Protein AF-A0A2M8N5F0-F1 (afdb_monomer_lite)

Sequence (179 aa):
LQGNHFVRGDERYLPLYEAKLMHQFTHRWATYETNGKTRDMTPDELRDPNTLPMPRYWVDAREVQARLDFWDHGWLLGFRGIARSTDERTAIFGIFPLVGAGNSLPILQTQEPYAYLITTNTSTFVFDFVTQQKVGGANFNFYIVKQLPVIPPHTYTQDLLDFIVPRVLELTYTAWDLQ

Foldseek 3Di:
DPQQWDDDPPWTWFAADAQCCDFLLDNRQWAADPVRDIDGDDPVLLQAQSHHHHHPDTGTLVVLVVPDDPDDAQKFKWWQQFQDPPDPFRTTIAIGGSGHYDPRTDTDDDPPPCRLQQSVQSPDPVQRVVLVVQDPHGGNDPVSVVPGDGDDPVVQDPVNCVVRVVVSCVRHVRHPSND

pLDDT: mean 93.12, std 5.35, range [65.88, 98.38]

Structure (mmCIF, N/CA/C/O backbone):
data_AF-A0A2M8N5F0-F1
#
_entry.id   AF-A0A2M8N5F0-F1
#
loop_
_atom_site.group_PDB
_atom_site.id
_atom_site.type_symbol
_atom_site.label_atom_id
_atom_site.label_alt_id
_atom_site.label_comp_id
_atom_site.label_asym_id
_atom_site.label_entity_id
_atom_site.label_seq_id
_atom_site.pdbx_PDB_ins_code
_atom_site.Cartn_x
_atom_site.Cartn_y
_atom_site.Cartn_z
_atom_site.occupancy
_atom_site.B_iso_or_equiv
_atom_site.auth_seq_id
_atom_site.auth_co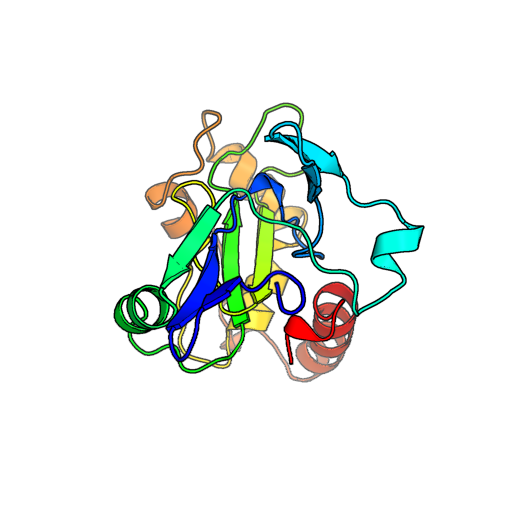mp_id
_atom_site.auth_asym_id
_atom_site.auth_atom_id
_atom_site.pdbx_PDB_model_num
ATOM 1 N N . LEU A 1 1 ? 8.383 -7.172 -21.460 1.00 91.88 1 LEU A N 1
ATOM 2 C CA . LEU A 1 1 ? 7.488 -6.982 -20.299 1.00 91.88 1 LEU A CA 1
ATOM 3 C C . LEU A 1 1 ? 6.063 -7.243 -20.757 1.00 91.88 1 LEU A C 1
ATOM 5 O O . LEU A 1 1 ? 5.764 -6.956 -21.911 1.00 91.88 1 LEU A O 1
ATOM 9 N N . GLN A 1 2 ? 5.223 -7.798 -19.892 1.00 93.69 2 GLN A N 1
ATOM 10 C CA . GLN A 1 2 ? 3.771 -7.855 -20.078 1.00 93.69 2 GLN A CA 1
ATOM 11 C C . GLN A 1 2 ? 3.158 -6.971 -18.988 1.00 93.69 2 GLN A C 1
ATOM 13 O O . GLN A 1 2 ? 3.212 -7.328 -17.814 1.00 93.69 2 GLN A O 1
ATOM 18 N N . GLY A 1 3 ? 2.697 -5.769 -19.345 1.00 93.75 3 GLY A N 1
ATOM 19 C CA . GLY A 1 3 ? 2.455 -4.714 -18.354 1.00 93.75 3 GLY A CA 1
ATOM 20 C C . GLY A 1 3 ? 3.747 -4.375 -17.602 1.00 93.75 3 GLY A C 1
ATOM 21 O O . GLY A 1 3 ? 4.788 -4.153 -18.225 1.00 93.75 3 GLY A O 1
ATOM 22 N N . ASN A 1 4 ? 3.705 -4.409 -16.270 1.00 95.56 4 ASN A N 1
ATOM 23 C CA . ASN A 1 4 ? 4.890 -4.282 -15.420 1.00 95.56 4 ASN A CA 1
ATOM 24 C C . ASN A 1 4 ? 5.480 -5.640 -14.989 1.00 95.56 4 ASN A C 1
ATOM 26 O O . ASN A 1 4 ? 6.379 -5.661 -14.153 1.00 95.56 4 ASN A O 1
ATOM 30 N N . HIS A 1 5 ? 5.032 -6.770 -15.549 1.00 96.88 5 HIS A N 1
ATOM 31 C CA . HIS A 1 5 ? 5.606 -8.091 -15.272 1.00 96.88 5 HIS A CA 1
ATOM 32 C C . HIS A 1 5 ? 6.772 -8.408 -16.211 1.00 96.88 5 HIS A C 1
ATOM 34 O O . HIS A 1 5 ? 6.738 -8.122 -17.418 1.00 96.88 5 HIS A O 1
ATOM 40 N N . PHE A 1 6 ? 7.793 -9.064 -15.665 1.00 97.50 6 PHE A N 1
ATOM 41 C CA . PHE A 1 6 ? 8.892 -9.619 -16.445 1.00 97.50 6 PHE A CA 1
ATOM 42 C C . PHE A 1 6 ? 8.639 -11.108 -16.693 1.00 97.50 6 PHE A C 1
ATOM 44 O O . PHE A 1 6 ? 8.433 -11.878 -15.758 1.00 97.50 6 PHE A O 1
ATOM 51 N N . VAL A 1 7 ? 8.618 -11.501 -17.966 1.00 97.31 7 VAL A N 1
ATOM 52 C CA . VAL A 1 7 ? 8.316 -12.869 -18.405 1.00 97.31 7 VAL A CA 1
ATOM 53 C C . VAL A 1 7 ? 9.449 -13.343 -19.305 1.00 97.31 7 VAL A C 1
ATOM 55 O O . VAL A 1 7 ? 9.817 -12.637 -20.250 1.00 97.31 7 VAL A O 1
ATOM 58 N N . ARG A 1 8 ? 10.002 -14.519 -19.003 1.00 94.88 8 ARG A N 1
ATOM 59 C CA . ARG A 1 8 ? 11.095 -15.149 -19.753 1.00 94.88 8 ARG A CA 1
ATOM 60 C C . ARG A 1 8 ? 10.819 -16.647 -19.899 1.00 94.88 8 ARG A C 1
ATOM 62 O O . ARG A 1 8 ? 11.064 -17.415 -18.977 1.00 94.88 8 ARG A O 1
ATOM 69 N N . GLY A 1 9 ? 10.326 -17.062 -21.067 1.00 94.44 9 GLY A N 1
ATOM 70 C CA . GLY A 1 9 ? 9.825 -18.429 -21.249 1.00 94.44 9 GLY A CA 1
ATOM 71 C C . GLY A 1 9 ? 8.656 -18.692 -20.296 1.00 94.44 9 GLY A C 1
ATOM 72 O O . GLY A 1 9 ? 7.739 -17.875 -20.234 1.00 94.44 9 GLY A O 1
ATOM 73 N N . ASP A 1 10 ? 8.742 -19.773 -19.521 1.00 92.94 10 ASP A N 1
ATOM 74 C CA . ASP A 1 10 ? 7.747 -20.136 -18.499 1.00 92.94 10 ASP A CA 1
ATOM 75 C C . ASP A 1 10 ? 7.973 -19.428 -17.149 1.00 92.94 10 ASP A C 1
ATOM 77 O O . ASP A 1 10 ? 7.170 -19.556 -16.224 1.00 92.94 10 ASP A O 1
ATOM 81 N N . GLU A 1 11 ? 9.067 -18.672 -17.004 1.00 96.00 11 GLU A N 1
ATOM 82 C CA . GLU A 1 11 ? 9.360 -17.941 -15.775 1.00 96.00 11 GLU A CA 1
ATOM 83 C C . GLU A 1 11 ? 8.598 -16.613 -15.741 1.00 96.00 11 GLU A C 1
ATOM 85 O O . GLU A 1 11 ? 8.738 -15.760 -16.627 1.00 96.00 11 GLU A O 1
ATOM 90 N N . ARG A 1 12 ? 7.828 -16.414 -14.668 1.00 97.19 12 ARG A N 1
ATOM 91 C CA . ARG A 1 12 ? 7.087 -15.182 -14.393 1.00 97.19 12 ARG A CA 1
ATOM 92 C C . ARG A 1 12 ? 7.651 -14.499 -13.156 1.00 97.19 12 ARG A C 1
ATOM 94 O O . ARG A 1 12 ? 7.721 -15.096 -12.084 1.00 97.19 12 ARG A O 1
ATOM 101 N N . TYR A 1 13 ? 7.973 -13.221 -13.302 1.00 98.38 13 TYR A N 1
ATOM 102 C CA . TYR A 1 13 ? 8.455 -12.382 -12.219 1.00 98.38 13 TYR A CA 1
ATOM 103 C C . TYR A 1 13 ? 7.510 -11.201 -11.990 1.00 98.38 13 TYR A C 1
ATOM 105 O O . TYR A 1 13 ? 7.143 -10.473 -12.921 1.00 98.38 13 TYR A O 1
ATOM 113 N N . LEU A 1 14 ? 7.132 -11.021 -10.730 1.00 97.94 14 LEU A N 1
ATOM 114 C CA . LEU A 1 14 ? 6.264 -9.955 -10.246 1.00 97.94 14 LEU A CA 1
ATOM 115 C C . LEU A 1 14 ? 7.098 -8.718 -9.885 1.00 97.94 14 LEU A C 1
ATOM 117 O O . LEU A 1 14 ? 8.265 -8.858 -9.506 1.00 97.94 14 LEU A O 1
ATOM 121 N N . PRO A 1 15 ? 6.537 -7.506 -10.000 1.00 97.88 15 PRO A N 1
ATOM 122 C CA . PRO A 1 15 ? 7.235 -6.285 -9.626 1.00 97.88 15 PRO A CA 1
ATOM 123 C C . PRO A 1 15 ? 7.566 -6.297 -8.127 1.00 97.88 15 PRO A C 1
ATOM 125 O O . PRO A 1 15 ? 6.782 -6.778 -7.312 1.00 97.88 15 PRO A O 1
ATOM 128 N N . LEU A 1 16 ? 8.728 -5.763 -7.749 1.00 97.88 16 LEU A N 1
ATOM 129 C CA . LEU A 1 16 ? 9.075 -5.514 -6.350 1.00 97.88 16 LEU A CA 1
ATOM 130 C C . LEU A 1 16 ? 8.650 -4.096 -5.972 1.00 97.88 16 LEU A C 1
ATOM 132 O O . LEU A 1 16 ? 9.302 -3.120 -6.354 1.00 97.88 16 LEU A O 1
ATOM 136 N N . TYR A 1 17 ? 7.562 -3.983 -5.222 1.00 98.00 17 TYR A N 1
ATOM 137 C CA . TYR A 1 17 ? 7.037 -2.715 -4.753 1.00 98.00 17 TYR A CA 1
ATOM 138 C C . TYR A 1 17 ? 7.825 -2.208 -3.552 1.00 98.00 17 TYR A C 1
ATOM 140 O O . TYR A 1 17 ? 8.015 -2.888 -2.544 1.00 98.00 17 TYR A O 1
ATOM 148 N N . GLU A 1 18 ? 8.262 -0.960 -3.656 1.00 97.19 18 GLU A N 1
ATOM 149 C CA . GLU A 1 18 ? 8.764 -0.180 -2.535 1.00 97.19 18 GLU A CA 1
ATOM 150 C C . GLU A 1 18 ? 7.656 0.743 -2.039 1.00 97.19 18 GLU A C 1
ATOM 152 O O . GLU A 1 18 ? 6.853 1.230 -2.833 1.00 97.19 18 GLU A O 1
ATOM 157 N N . ALA A 1 19 ? 7.660 1.080 -0.750 1.00 95.38 19 ALA A N 1
ATOM 158 C CA . ALA A 1 19 ? 6.604 1.895 -0.148 1.00 95.38 19 ALA A CA 1
ATOM 159 C C . ALA A 1 19 ? 6.349 3.238 -0.839 1.00 95.38 19 ALA A C 1
ATOM 161 O O . ALA A 1 19 ? 5.262 3.783 -0.739 1.00 95.38 19 ALA A O 1
ATOM 162 N N . LYS A 1 20 ? 7.336 3.814 -1.530 1.00 94.50 20 LYS A N 1
ATOM 163 C CA . LYS A 1 20 ? 7.159 5.067 -2.280 1.00 94.50 20 LYS A CA 1
ATOM 164 C C . LYS A 1 20 ? 6.306 4.938 -3.543 1.00 94.50 20 LYS A C 1
ATOM 166 O O . LYS A 1 20 ? 5.909 5.967 -4.063 1.00 94.50 20 LYS A O 1
ATOM 171 N N . LEU A 1 21 ? 6.053 3.724 -4.032 1.00 96.69 21 LEU A N 1
ATOM 172 C CA . LEU A 1 21 ? 5.213 3.499 -5.208 1.00 96.69 21 LEU A CA 1
ATOM 173 C C . LEU A 1 21 ? 3.717 3.539 -4.876 1.00 96.69 21 LEU A C 1
ATOM 175 O O . LEU A 1 21 ? 2.913 3.606 -5.795 1.00 96.69 21 LEU A O 1
ATOM 179 N N . MET A 1 22 ? 3.342 3.535 -3.593 1.00 95.62 22 MET A N 1
ATOM 180 C CA . MET A 1 22 ? 1.952 3.495 -3.141 1.00 95.62 22 MET A CA 1
ATOM 181 C C . MET A 1 22 ? 1.633 4.577 -2.103 1.00 95.62 22 MET A C 1
ATOM 183 O O . MET A 1 22 ? 2.516 5.111 -1.428 1.00 95.62 22 MET A O 1
ATOM 187 N N . HIS A 1 23 ? 0.346 4.881 -1.991 1.00 94.69 23 HIS A N 1
ATOM 188 C CA . HIS A 1 23 ? -0.271 5.797 -1.038 1.00 94.69 23 HIS A CA 1
ATOM 189 C C . HIS A 1 23 ? -1.637 5.226 -0.598 1.00 94.69 23 HIS A C 1
ATOM 191 O O . HIS A 1 23 ? -2.091 4.241 -1.180 1.00 94.69 23 HIS A O 1
ATOM 197 N N . GLN A 1 24 ? -2.327 5.805 0.401 1.00 93.56 24 GLN A N 1
ATOM 198 C CA . GLN A 1 24 ? -3.470 5.103 1.029 1.00 93.56 24 GLN A CA 1
ATOM 199 C C . GLN A 1 24 ? -4.644 4.742 0.104 1.00 93.56 24 GLN A C 1
ATOM 201 O O . GLN A 1 24 ? -5.369 3.790 0.374 1.00 93.56 24 GLN A O 1
ATOM 206 N N . PHE A 1 25 ? -4.820 5.485 -0.989 1.00 94.00 25 PHE A N 1
ATOM 207 C CA . PHE A 1 25 ? -5.911 5.297 -1.955 1.00 94.00 25 PHE A CA 1
ATOM 208 C C . PHE A 1 25 ? -5.406 4.908 -3.347 1.00 94.00 25 PHE A C 1
ATOM 210 O O . PHE A 1 25 ? -6.161 4.877 -4.309 1.00 94.00 25 PHE A O 1
ATOM 217 N N . THR A 1 26 ? -4.107 4.652 -3.500 1.00 95.06 26 THR A N 1
ATOM 218 C CA . THR A 1 26 ? -3.569 4.228 -4.791 1.00 95.06 26 THR A CA 1
ATOM 219 C C . THR A 1 26 ? -2.269 3.469 -4.613 1.00 95.06 26 THR A C 1
ATOM 221 O O . THR A 1 26 ? -1.294 3.975 -4.059 1.00 95.06 26 THR A O 1
ATOM 224 N N . HIS A 1 27 ? -2.213 2.253 -5.146 1.00 96.12 27 HIS A N 1
ATOM 225 C CA . HIS A 1 27 ? -0.969 1.494 -5.266 1.00 96.12 27 HIS A CA 1
ATOM 226 C C . HIS A 1 27 ? -0.083 1.969 -6.421 1.00 96.12 27 HIS A C 1
ATOM 228 O O . HIS A 1 27 ? 0.980 1.397 -6.651 1.00 96.12 27 HIS A O 1
ATOM 234 N N . ARG A 1 28 ? -0.527 2.996 -7.151 1.00 96.88 28 ARG A N 1
ATOM 235 C CA . ARG A 1 28 ? 0.110 3.547 -8.348 1.00 96.88 28 ARG A CA 1
ATOM 236 C C . ARG A 1 28 ? 0.561 4.989 -8.114 1.00 96.88 28 ARG A C 1
ATOM 238 O O . ARG A 1 28 ? 0.446 5.819 -9.001 1.00 96.88 28 ARG A O 1
ATOM 245 N N . TRP A 1 29 ? 1.031 5.319 -6.914 1.00 96.69 29 TRP A N 1
ATOM 246 C CA . TRP A 1 29 ? 1.436 6.681 -6.552 1.00 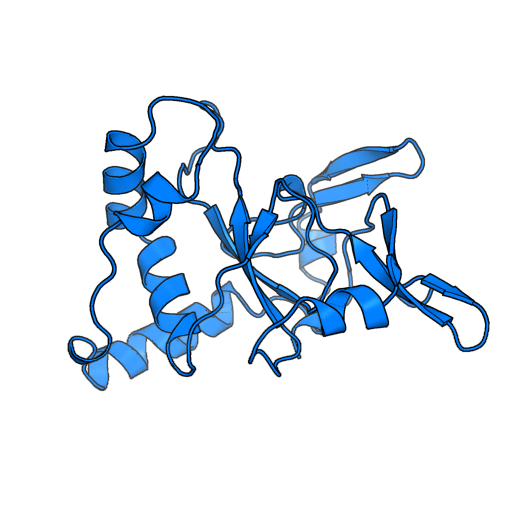96.69 29 TRP A CA 1
ATOM 247 C C . TRP A 1 29 ? 2.649 7.170 -7.349 1.00 96.69 29 TRP A C 1
ATOM 249 O O . TRP A 1 29 ? 2.671 8.301 -7.826 1.00 96.69 29 TRP A O 1
ATOM 259 N N . ALA A 1 30 ? 3.656 6.314 -7.514 1.00 97.44 30 ALA A N 1
ATOM 260 C CA . ALA A 1 30 ? 4.892 6.667 -8.201 1.00 97.44 30 ALA A CA 1
ATOM 261 C C . ALA A 1 30 ? 5.373 5.537 -9.106 1.00 97.44 30 ALA A C 1
ATOM 263 O O . ALA A 1 30 ? 5.014 4.375 -8.928 1.00 97.44 30 ALA A O 1
ATOM 264 N N . THR A 1 31 ? 6.234 5.887 -10.056 1.00 98.25 31 THR A N 1
ATOM 265 C CA . THR A 1 31 ? 6.845 4.957 -11.008 1.00 98.25 31 THR A CA 1
ATOM 266 C C . THR A 1 31 ? 8.341 5.217 -11.137 1.00 98.25 31 THR A C 1
ATOM 268 O O . THR A 1 31 ? 8.815 6.345 -10.960 1.00 98.25 31 THR A O 1
ATOM 271 N N . TYR A 1 32 ? 9.102 4.169 -11.447 1.00 97.94 32 TYR A N 1
ATOM 272 C CA . TYR A 1 32 ? 10.500 4.302 -11.834 1.00 97.94 32 TYR A CA 1
ATOM 273 C C . TYR A 1 32 ? 10.649 4.729 -13.296 1.00 97.94 32 TYR A C 1
ATOM 275 O O . TYR A 1 32 ? 9.926 4.275 -14.182 1.00 97.94 32 TYR A O 1
ATOM 283 N N . GLU A 1 33 ? 11.637 5.581 -13.545 1.00 96.44 33 GLU A N 1
ATOM 284 C CA . GLU A 1 33 ? 12.121 5.933 -14.876 1.00 96.44 33 GLU A CA 1
ATOM 285 C C . GLU A 1 33 ? 13.309 5.048 -15.279 1.00 96.44 33 GLU A C 1
ATOM 287 O O . GLU A 1 33 ? 13.972 4.427 -14.445 1.00 96.44 33 GLU A O 1
ATOM 292 N N . THR A 1 34 ? 13.647 5.047 -16.570 1.00 91.62 34 THR A N 1
ATOM 293 C CA . THR A 1 34 ? 14.777 4.275 -17.122 1.00 91.62 34 THR A CA 1
ATOM 294 C C . THR A 1 34 ? 16.134 4.670 -16.532 1.00 91.62 34 THR A C 1
ATOM 296 O O . THR A 1 34 ? 17.058 3.862 -16.510 1.00 91.62 34 THR A O 1
ATOM 299 N N . ASN A 1 35 ? 16.255 5.893 -16.010 1.00 92.75 35 ASN A N 1
ATOM 300 C CA . ASN A 1 35 ? 17.443 6.396 -15.316 1.00 92.75 35 ASN A CA 1
ATOM 301 C C . ASN A 1 35 ? 17.532 5.936 -13.838 1.00 92.75 35 ASN A C 1
ATOM 303 O O . ASN A 1 35 ? 18.466 6.316 -13.131 1.00 92.75 35 ASN A O 1
ATOM 307 N N . GLY A 1 36 ? 16.557 5.157 -13.351 1.00 92.44 36 GLY A N 1
ATOM 308 C CA . GLY A 1 36 ? 16.488 4.646 -11.980 1.00 92.44 36 GLY A CA 1
ATOM 309 C C . GLY A 1 36 ? 15.959 5.635 -10.935 1.00 92.44 36 GLY A C 1
ATOM 310 O O . GLY A 1 36 ? 15.918 5.294 -9.749 1.00 92.44 36 GLY A O 1
ATOM 311 N N . LYS A 1 37 ? 15.553 6.845 -11.335 1.00 95.94 37 LYS A N 1
ATOM 312 C CA . LYS A 1 37 ? 14.850 7.806 -10.475 1.00 95.94 37 LYS A CA 1
ATOM 313 C C . LYS A 1 37 ? 13.365 7.471 -10.409 1.00 95.94 37 LYS A C 1
ATOM 315 O O . LYS A 1 37 ? 12.830 6.780 -11.269 1.00 95.94 37 LYS A O 1
ATOM 320 N N . THR A 1 38 ? 12.709 7.966 -9.367 1.00 96.50 38 THR A N 1
ATOM 321 C CA . THR A 1 38 ? 11.255 7.877 -9.222 1.00 96.50 38 THR A CA 1
ATOM 322 C C . THR A 1 38 ? 10.616 9.230 -9.439 1.00 96.50 38 THR A C 1
ATOM 324 O O . THR A 1 38 ? 11.155 10.237 -8.977 1.00 96.50 38 THR A O 1
ATOM 327 N N . ARG A 1 39 ? 9.440 9.218 -10.056 1.00 97.12 39 ARG A N 1
ATOM 328 C CA . ARG A 1 39 ? 8.525 10.355 -10.130 1.00 97.12 39 ARG A CA 1
ATOM 329 C C . ARG A 1 39 ? 7.128 9.916 -9.719 1.00 97.12 39 ARG A C 1
ATOM 331 O O . ARG A 1 39 ? 6.805 8.730 -9.824 1.00 97.12 39 ARG A O 1
ATOM 338 N N . ASP A 1 40 ? 6.310 10.873 -9.318 1.00 97.75 40 ASP A N 1
ATOM 339 C CA . ASP A 1 40 ? 4.894 10.619 -9.098 1.00 97.75 40 ASP A CA 1
ATOM 340 C C . ASP A 1 40 ? 4.201 10.327 -10.440 1.00 97.75 40 ASP A C 1
ATOM 342 O O . ASP A 1 40 ? 4.617 10.789 -11.515 1.00 97.75 40 ASP A O 1
ATOM 346 N N . MET A 1 41 ? 3.164 9.502 -10.374 1.00 97.81 41 MET A N 1
ATOM 347 C CA . MET A 1 41 ? 2.262 9.259 -11.491 1.00 97.81 41 MET A CA 1
ATOM 348 C C . MET A 1 41 ? 1.391 10.496 -11.698 1.00 97.81 41 MET A C 1
ATOM 350 O O . MET A 1 41 ? 0.908 11.113 -10.749 1.00 97.81 41 MET A O 1
ATOM 354 N N . THR A 1 42 ? 1.213 10.891 -12.951 1.00 97.75 42 THR A N 1
ATOM 355 C CA . THR A 1 42 ? 0.416 12.069 -13.292 1.00 97.75 42 THR A CA 1
ATOM 356 C C . THR A 1 42 ? -1.082 11.772 -13.169 1.00 97.75 42 THR A C 1
ATOM 358 O O . THR A 1 42 ? -1.500 10.619 -13.308 1.00 97.75 42 THR A O 1
ATOM 361 N N . PRO A 1 43 ? -1.934 12.795 -12.972 1.00 96.69 43 PRO A N 1
ATOM 362 C CA . PRO A 1 43 ? -3.381 12.597 -12.956 1.00 96.69 43 PRO A CA 1
ATOM 363 C C . PRO A 1 43 ? -3.924 11.919 -14.220 1.00 96.69 43 PRO A C 1
ATOM 365 O O . PRO A 1 43 ? -4.833 11.102 -14.121 1.00 96.69 43 PRO A O 1
ATOM 368 N N . ASP A 1 44 ? -3.366 12.219 -15.397 1.00 97.69 44 ASP A N 1
ATOM 369 C CA . ASP A 1 44 ? -3.795 11.605 -16.659 1.00 97.69 44 ASP A CA 1
ATOM 370 C C . ASP A 1 44 ? -3.410 10.119 -16.737 1.00 97.69 44 ASP A C 1
ATOM 372 O O . ASP A 1 44 ? -4.225 9.305 -17.163 1.00 97.69 44 ASP A O 1
ATOM 376 N N . GLU A 1 45 ? -2.220 9.743 -16.254 1.00 97.31 45 GLU A N 1
ATOM 377 C CA . GLU A 1 45 ? -1.811 8.334 -16.134 1.00 97.31 45 GLU A CA 1
ATOM 378 C C . GLU A 1 45 ? -2.719 7.561 -15.168 1.00 97.31 45 GLU A C 1
ATOM 380 O O . GLU A 1 45 ? -3.101 6.424 -15.447 1.00 97.31 45 GLU A O 1
ATOM 385 N N . LEU A 1 46 ? -3.090 8.183 -14.045 1.00 96.81 46 LEU A N 1
ATOM 386 C CA . LEU A 1 46 ? -3.956 7.577 -13.033 1.00 96.81 46 LEU A CA 1
ATOM 387 C C . LEU A 1 46 ? -5.403 7.392 -13.506 1.00 96.81 46 LEU A C 1
ATOM 389 O O . LEU A 1 46 ? -6.064 6.466 -13.033 1.00 96.81 46 LEU A O 1
ATOM 393 N N . ARG A 1 47 ? -5.890 8.219 -14.444 1.00 95.88 47 ARG A N 1
ATOM 394 C CA . ARG A 1 47 ? -7.229 8.061 -15.043 1.00 95.88 47 ARG A CA 1
ATOM 395 C C . ARG A 1 47 ? -7.371 6.784 -15.862 1.00 95.88 47 ARG A C 1
ATOM 397 O O . ARG A 1 47 ? -8.485 6.280 -15.970 1.00 95.88 47 ARG A O 1
ATOM 404 N N . ASP A 1 48 ? -6.286 6.277 -16.442 1.00 97.00 48 ASP A N 1
ATOM 405 C CA . ASP A 1 48 ? -6.308 4.986 -17.124 1.00 97.00 48 ASP A CA 1
ATOM 406 C C . ASP A 1 48 ? -6.082 3.855 -16.098 1.00 97.00 48 ASP A C 1
ATOM 408 O O . ASP A 1 48 ? -4.997 3.763 -15.505 1.00 97.00 48 ASP A O 1
ATOM 412 N N . PRO A 1 49 ? -7.079 2.977 -15.871 1.00 95.94 49 PRO A N 1
ATOM 413 C CA . PRO A 1 49 ? -6.970 1.864 -14.928 1.00 95.94 49 PRO A CA 1
ATOM 414 C C . PRO A 1 49 ? -5.999 0.763 -15.385 1.00 95.94 49 PRO A C 1
ATOM 416 O O . PRO A 1 49 ? -5.737 -0.160 -14.619 1.00 95.94 49 PRO A O 1
ATOM 419 N N . ASN A 1 50 ? -5.466 0.831 -16.611 1.00 96.25 50 ASN A N 1
ATOM 420 C CA . ASN A 1 50 ? -4.461 -0.105 -17.124 1.00 96.25 50 ASN A CA 1
ATOM 421 C C . ASN A 1 50 ? -3.023 0.398 -16.947 1.00 96.25 50 ASN A C 1
ATOM 423 O O . ASN A 1 50 ? -2.080 -0.368 -17.157 1.00 96.25 50 ASN A O 1
ATOM 427 N N . THR A 1 51 ? -2.820 1.670 -16.587 1.00 96.81 51 THR A N 1
ATOM 428 C CA . THR A 1 51 ? -1.467 2.192 -16.373 1.00 96.81 51 THR A CA 1
ATOM 429 C C . THR A 1 51 ? -0.922 1.644 -15.066 1.00 96.81 51 THR A C 1
ATOM 431 O O . THR A 1 51 ? -1.460 1.947 -14.004 1.00 96.81 51 THR A O 1
ATOM 434 N N . LEU A 1 52 ? 0.167 0.879 -15.126 1.00 97.06 52 LEU A N 1
ATOM 435 C CA . LEU A 1 52 ? 0.805 0.271 -13.957 1.00 97.06 52 LEU A CA 1
ATOM 436 C C . LEU A 1 52 ? 2.153 0.940 -13.662 1.00 97.06 52 LEU A C 1
ATOM 438 O O . LEU A 1 52 ? 2.880 1.275 -14.602 1.00 97.06 52 LEU A O 1
ATOM 442 N N . PRO A 1 53 ? 2.540 1.100 -12.384 1.00 97.12 53 PRO A N 1
ATOM 443 C CA . PRO A 1 53 ? 3.845 1.642 -12.044 1.00 97.12 53 PRO A CA 1
ATOM 444 C C . PRO A 1 53 ? 4.945 0.651 -12.438 1.00 97.12 53 PRO A C 1
ATOM 446 O O . PRO A 1 53 ? 4.833 -0.566 -12.241 1.00 97.12 53 PRO A O 1
ATOM 449 N N . MET A 1 54 ? 6.039 1.180 -12.981 1.00 97.94 54 MET A N 1
ATOM 450 C CA . MET A 1 54 ? 7.237 0.402 -13.266 1.00 97.94 54 MET A CA 1
ATOM 451 C C . MET A 1 54 ? 8.042 0.225 -11.972 1.00 97.94 54 MET A C 1
ATOM 453 O O . MET A 1 54 ? 8.351 1.230 -11.316 1.00 97.94 54 MET A O 1
ATOM 457 N N . PRO A 1 55 ? 8.401 -1.010 -11.576 1.00 97.31 55 PRO A N 1
ATOM 458 C CA . PRO A 1 55 ? 9.267 -1.230 -10.429 1.00 97.31 55 PRO A CA 1
ATOM 459 C C . PRO A 1 55 ? 10.734 -0.997 -10.807 1.00 97.31 55 PRO A C 1
ATOM 461 O O . PRO A 1 55 ? 11.100 -0.895 -11.977 1.00 97.31 55 PRO A O 1
ATOM 464 N N . ARG A 1 56 ? 11.607 -1.002 -9.799 1.00 96.69 56 ARG A N 1
ATOM 465 C CA . ARG A 1 56 ? 13.056 -1.084 -10.027 1.00 96.69 56 ARG A CA 1
ATOM 466 C C . ARG A 1 56 ? 13.539 -2.512 -10.257 1.00 96.69 56 ARG A C 1
ATOM 468 O O . ARG A 1 56 ? 14.513 -2.724 -10.973 1.00 96.69 56 ARG A O 1
ATOM 475 N N . TYR A 1 57 ? 12.885 -3.469 -9.607 1.00 97.00 57 TYR A N 1
ATOM 476 C CA . TYR A 1 57 ? 13.280 -4.871 -9.579 1.00 97.00 57 TYR A CA 1
ATOM 477 C C . TYR A 1 57 ? 12.061 -5.776 -9.732 1.00 97.00 57 TYR A C 1
ATOM 479 O O . TYR A 1 57 ? 10.926 -5.357 -9.509 1.00 97.00 57 TYR A O 1
ATOM 487 N N . TRP A 1 58 ? 12.323 -7.036 -10.063 1.00 97.81 58 TRP A N 1
ATOM 488 C CA . TRP A 1 58 ? 11.324 -8.089 -10.157 1.00 97.81 58 TRP A CA 1
ATOM 489 C C . TRP A 1 58 ? 11.748 -9.284 -9.310 1.00 97.81 58 TRP A C 1
ATOM 491 O O . TRP A 1 58 ? 12.942 -9.549 -9.160 1.00 97.81 58 TRP A O 1
ATOM 501 N N . VAL A 1 59 ? 10.772 -10.003 -8.767 1.00 97.56 59 VAL A N 1
ATOM 502 C CA . VAL A 1 59 ? 10.967 -11.199 -7.939 1.00 97.56 59 VAL A CA 1
ATOM 503 C C . VAL A 1 59 ? 10.180 -12.348 -8.547 1.00 97.56 59 VAL A C 1
ATOM 505 O O . VAL A 1 59 ? 9.106 -12.138 -9.104 1.00 97.56 59 VAL A O 1
ATOM 508 N N . ASP A 1 60 ? 10.724 -13.560 -8.473 1.00 97.62 60 ASP A N 1
ATOM 509 C CA . ASP A 1 60 ? 10.054 -14.763 -8.969 1.00 97.62 60 ASP A CA 1
ATOM 510 C C . ASP A 1 60 ? 8.670 -14.909 -8.316 1.00 97.62 60 ASP A C 1
ATOM 512 O O . ASP A 1 60 ? 8.536 -14.797 -7.096 1.00 97.62 60 ASP A O 1
ATOM 516 N N . ALA A 1 61 ? 7.628 -15.150 -9.115 1.00 96.44 61 ALA A N 1
ATOM 517 C CA . ALA A 1 61 ? 6.266 -15.276 -8.601 1.00 96.44 61 ALA A CA 1
ATOM 518 C C . ALA A 1 61 ? 6.132 -16.401 -7.556 1.00 96.44 61 ALA A C 1
ATOM 520 O O . ALA A 1 61 ? 5.366 -16.270 -6.601 1.00 96.44 61 ALA A O 1
ATOM 521 N N . ARG A 1 62 ? 6.916 -17.480 -7.691 1.00 95.69 62 ARG A N 1
ATOM 522 C CA . ARG A 1 62 ? 6.929 -18.609 -6.746 1.00 95.69 62 ARG A CA 1
ATOM 523 C C . ARG A 1 62 ? 7.466 -18.195 -5.380 1.00 95.69 62 ARG A C 1
ATOM 525 O O . ARG A 1 62 ? 6.948 -18.630 -4.360 1.00 95.69 62 ARG A O 1
ATOM 532 N N . GLU A 1 63 ? 8.468 -17.321 -5.365 1.00 96.00 63 GLU A N 1
ATOM 533 C CA . GLU A 1 63 ? 9.072 -16.775 -4.146 1.00 96.00 63 GLU A CA 1
ATOM 534 C C . GLU A 1 63 ? 8.122 -15.829 -3.402 1.00 96.00 63 GLU A C 1
ATOM 536 O O . GLU A 1 63 ? 8.149 -15.773 -2.171 1.00 96.00 63 GLU A O 1
ATOM 541 N N . VAL A 1 64 ? 7.281 -15.088 -4.129 1.00 95.62 64 VAL A N 1
ATOM 542 C CA . VAL A 1 64 ? 6.223 -14.265 -3.523 1.00 95.62 64 VAL A CA 1
ATOM 543 C C . VAL A 1 64 ? 5.174 -15.169 -2.882 1.00 95.62 64 VAL A C 1
ATOM 545 O O . VAL A 1 64 ? 4.893 -15.024 -1.695 1.00 95.62 64 VAL A O 1
ATOM 548 N N . GLN A 1 65 ? 4.667 -16.153 -3.629 1.00 93.06 65 GLN A N 1
ATOM 549 C CA . GLN A 1 65 ? 3.636 -17.067 -3.137 1.00 93.06 65 GLN A CA 1
ATOM 550 C C . GLN A 1 65 ? 4.101 -17.881 -1.923 1.00 93.06 65 GLN A C 1
ATOM 552 O O . GLN A 1 65 ? 3.351 -18.037 -0.967 1.00 93.06 65 GLN A O 1
ATOM 557 N N . ALA A 1 66 ? 5.345 -18.368 -1.930 1.00 94.38 66 ALA A N 1
ATOM 558 C CA . ALA A 1 66 ? 5.893 -19.186 -0.849 1.00 94.38 66 ALA A CA 1
ATOM 559 C C . ALA A 1 66 ? 6.083 -18.432 0.484 1.00 94.38 66 ALA A C 1
ATOM 561 O O . ALA A 1 66 ? 6.334 -19.070 1.503 1.00 94.38 66 ALA A O 1
ATOM 562 N N . ARG A 1 67 ? 6.014 -17.091 0.485 1.00 92.31 67 ARG A N 1
ATOM 563 C CA . ARG A 1 67 ? 6.149 -16.249 1.690 1.00 92.31 67 ARG A CA 1
ATOM 564 C C . ARG A 1 67 ? 4.816 -15.824 2.303 1.00 92.31 67 ARG A C 1
ATOM 566 O O . ARG A 1 67 ? 4.828 -15.208 3.366 1.00 92.31 67 ARG A O 1
ATOM 573 N N . LEU A 1 68 ? 3.704 -16.091 1.628 1.00 91.00 68 LEU A N 1
ATOM 574 C CA . LEU A 1 68 ? 2.372 -15.826 2.155 1.00 91.00 68 LEU A CA 1
ATOM 575 C C . LEU A 1 68 ? 1.895 -17.047 2.935 1.00 91.00 68 LEU A C 1
ATOM 577 O O . LEU A 1 68 ? 2.111 -18.175 2.497 1.00 91.00 68 LEU A O 1
ATOM 581 N N . ASP A 1 69 ? 1.271 -16.819 4.090 1.00 87.06 69 ASP A N 1
ATOM 582 C CA . ASP A 1 69 ? 0.870 -17.911 4.976 1.00 87.06 69 ASP A CA 1
ATOM 583 C C . ASP A 1 69 ? -0.464 -18.506 4.506 1.00 87.06 69 ASP A C 1
ATOM 585 O O . ASP A 1 69 ? -0.511 -19.507 3.799 1.00 87.06 69 ASP A O 1
ATOM 589 N N . PHE A 1 70 ? -1.568 -17.867 4.886 1.00 86.75 70 PHE A N 1
ATOM 590 C CA . PHE A 1 70 ? -2.935 -18.305 4.584 1.00 86.75 70 PHE A CA 1
ATOM 591 C C . PHE A 1 70 ? -3.623 -17.405 3.551 1.00 86.75 70 PHE A C 1
ATOM 593 O O . PHE A 1 70 ? -4.830 -17.496 3.356 1.00 86.75 70 PHE A O 1
ATOM 600 N N . TRP A 1 71 ? -2.869 -16.495 2.937 1.00 89.44 71 TRP A N 1
ATOM 601 C CA . TRP A 1 71 ? -3.404 -15.469 2.059 1.00 89.44 71 TRP A CA 1
ATOM 602 C C . TRP A 1 71 ? -3.548 -15.983 0.622 1.00 89.44 71 TRP A C 1
ATOM 604 O O . TRP A 1 71 ? -2.549 -16.283 -0.035 1.00 89.44 71 TRP A O 1
ATOM 614 N N . ASP A 1 72 ? -4.782 -16.069 0.129 1.00 87.62 72 ASP A N 1
ATOM 615 C CA . ASP A 1 72 ? -5.131 -16.643 -1.177 1.00 87.62 72 ASP A CA 1
ATOM 616 C C . ASP A 1 72 ? -5.743 -15.623 -2.159 1.00 87.62 72 ASP A C 1
ATOM 618 O O . ASP A 1 72 ? -6.277 -15.996 -3.205 1.00 87.62 72 ASP A O 1
ATOM 622 N N . HIS A 1 73 ? -5.623 -14.324 -1.865 1.00 88.19 73 HIS A N 1
ATOM 623 C CA . HIS A 1 73 ? -6.148 -13.248 -2.708 1.00 88.19 73 HIS A CA 1
ATOM 624 C C . HIS A 1 73 ? -5.118 -12.667 -3.685 1.00 88.19 73 HIS A C 1
ATOM 626 O O . HIS A 1 73 ? -3.916 -12.636 -3.425 1.00 88.19 73 HIS A O 1
ATOM 632 N N . GLY A 1 74 ? -5.621 -12.124 -4.800 1.00 91.62 74 GLY A N 1
ATOM 633 C CA . GLY A 1 74 ? -4.839 -11.424 -5.830 1.00 91.62 74 GLY A CA 1
ATOM 634 C C . GLY A 1 74 ? -4.354 -10.021 -5.441 1.00 91.62 74 GLY A C 1
ATOM 635 O O . GLY A 1 74 ? -3.762 -9.329 -6.265 1.00 91.62 74 GLY A O 1
ATOM 636 N N . TRP A 1 75 ? -4.566 -9.599 -4.196 1.00 93.69 75 TRP A N 1
ATOM 637 C CA . TRP A 1 75 ? -4.166 -8.304 -3.641 1.00 93.69 75 TRP A CA 1
ATOM 638 C C . TRP A 1 75 ? -3.604 -8.491 -2.231 1.00 93.69 75 TRP A C 1
ATOM 640 O O . TRP A 1 75 ? -3.746 -9.552 -1.645 1.00 93.69 75 TRP A O 1
ATOM 650 N N . LEU A 1 76 ? -2.950 -7.477 -1.684 1.00 94.94 76 LEU A N 1
ATOM 651 C CA . LEU A 1 76 ? -2.284 -7.453 -0.389 1.00 94.94 76 LEU A CA 1
ATOM 652 C C . LEU A 1 76 ? -2.646 -6.159 0.343 1.00 94.94 76 LEU A C 1
ATOM 654 O O . LEU A 1 76 ? -2.922 -5.134 -0.282 1.00 94.94 76 LEU A O 1
ATOM 658 N N . LEU A 1 77 ? -2.591 -6.193 1.672 1.00 94.88 77 LEU A N 1
ATOM 659 C CA . LEU A 1 77 ? -2.670 -5.013 2.530 1.00 94.88 77 LEU A CA 1
ATOM 660 C C . LEU A 1 77 ? -1.299 -4.763 3.158 1.00 94.88 77 LEU A C 1
ATOM 662 O O . LEU A 1 77 ? -0.664 -5.676 3.679 1.00 94.88 77 LEU A O 1
ATOM 666 N N . GLY A 1 78 ? -0.843 -3.519 3.167 1.00 95.56 78 GLY A N 1
ATOM 667 C CA . GLY A 1 78 ? 0.418 -3.166 3.809 1.00 95.56 78 GLY A CA 1
ATOM 668 C C . GLY A 1 78 ? 0.509 -1.690 4.132 1.00 95.56 78 GLY A C 1
ATOM 669 O O . GLY A 1 78 ? -0.457 -0.944 3.974 1.00 95.56 78 GLY A O 1
ATOM 670 N N . PHE A 1 79 ? 1.676 -1.271 4.609 1.00 96.25 79 PHE A N 1
ATOM 671 C CA . PHE A 1 79 ? 1.906 0.106 5.032 1.00 96.25 79 PHE A CA 1
ATOM 672 C C . PHE A 1 79 ? 3.299 0.597 4.684 1.00 96.25 79 PHE A C 1
ATOM 674 O O . PHE A 1 79 ? 4.245 -0.174 4.548 1.00 96.25 79 PHE A O 1
ATOM 681 N N . ARG A 1 80 ? 3.447 1.913 4.573 1.00 95.62 80 ARG A N 1
ATOM 682 C CA . ARG A 1 80 ? 4.753 2.541 4.392 1.00 95.62 80 ARG A CA 1
ATOM 683 C C . ARG A 1 80 ? 5.503 2.500 5.724 1.00 95.62 80 ARG A C 1
ATOM 685 O O . ARG A 1 80 ? 5.133 3.175 6.676 1.00 95.62 80 ARG A O 1
ATOM 692 N N . GLY A 1 81 ? 6.589 1.734 5.784 1.00 94.50 81 GLY A N 1
ATOM 693 C CA . GLY A 1 81 ? 7.448 1.601 6.967 1.00 94.50 81 GLY A CA 1
ATOM 694 C C . GLY A 1 81 ? 8.320 2.828 7.260 1.00 94.50 81 GLY A C 1
ATOM 695 O O . GLY A 1 81 ? 9.079 2.825 8.228 1.00 94.50 81 GLY A O 1
ATOM 696 N N . ILE A 1 82 ? 8.231 3.872 6.430 1.00 89.44 82 ILE A N 1
ATOM 697 C CA . ILE A 1 82 ? 8.920 5.149 6.621 1.00 89.44 82 ILE A CA 1
ATOM 698 C C . ILE A 1 82 ? 7.869 6.263 6.657 1.00 89.44 82 ILE A C 1
ATOM 700 O O . ILE A 1 82 ? 7.250 6.539 5.632 1.00 89.44 82 ILE A O 1
ATOM 704 N N . ALA A 1 83 ? 7.715 6.911 7.808 1.00 82.31 83 ALA A N 1
ATOM 705 C CA . ALA A 1 83 ? 6.871 8.083 8.017 1.00 82.31 83 ALA A CA 1
ATOM 706 C C . ALA A 1 83 ? 7.749 9.341 8.014 1.00 82.31 83 ALA A C 1
ATOM 708 O O . ALA A 1 83 ? 8.474 9.607 8.974 1.00 82.31 83 ALA A O 1
ATOM 709 N N . ARG A 1 84 ? 7.766 10.101 6.915 1.00 75.81 84 ARG A N 1
ATOM 710 C CA . ARG A 1 84 ? 8.615 11.299 6.836 1.00 75.81 84 ARG A CA 1
ATOM 711 C C . ARG A 1 84 ? 7.923 12.467 7.527 1.00 75.81 84 ARG A C 1
ATOM 713 O O . ARG A 1 84 ? 6.717 12.627 7.416 1.00 75.81 84 ARG A O 1
ATOM 720 N N . SER A 1 85 ? 8.701 13.341 8.161 1.00 65.88 85 SER A N 1
ATOM 721 C CA . SER A 1 85 ? 8.176 14.560 8.796 1.00 65.88 85 SER A CA 1
ATOM 722 C C . SER A 1 85 ? 7.579 15.571 7.810 1.00 65.88 85 SER A C 1
ATOM 724 O O . SER A 1 85 ? 6.934 16.524 8.230 1.00 65.88 85 SER A O 1
ATOM 726 N N . THR A 1 86 ? 7.824 15.391 6.511 1.00 72.38 86 THR A N 1
ATOM 727 C CA . THR A 1 86 ? 7.257 16.202 5.427 1.00 72.38 86 THR A CA 1
ATOM 728 C C . THR A 1 86 ? 5.947 15.649 4.880 1.00 72.38 86 THR A C 1
ATOM 730 O O . THR A 1 86 ? 5.304 16.331 4.089 1.00 72.38 86 THR A O 1
ATOM 733 N N . ASP A 1 87 ? 5.586 14.412 5.224 1.00 78.88 87 ASP A N 1
ATOM 734 C CA . ASP A 1 87 ? 4.383 13.777 4.699 1.00 78.88 87 ASP A CA 1
ATOM 735 C C . ASP A 1 87 ? 3.160 14.284 5.486 1.00 78.88 87 ASP A C 1
ATOM 737 O O . ASP A 1 87 ? 3.190 14.394 6.710 1.00 78.88 87 ASP A O 1
ATOM 741 N N . GLU A 1 88 ? 2.055 14.570 4.792 1.00 82.81 88 GLU A N 1
ATOM 742 C CA . GLU A 1 88 ? 0.798 15.036 5.414 1.00 82.81 88 GLU A CA 1
ATOM 743 C C . GLU A 1 88 ? 0.099 13.958 6.268 1.00 82.81 88 GLU A C 1
ATOM 745 O O . GLU A 1 88 ? -0.880 14.230 6.971 1.00 82.81 88 GLU A O 1
ATOM 750 N N . ARG A 1 89 ? 0.567 12.710 6.158 1.00 87.56 89 ARG A N 1
ATOM 751 C CA . ARG A 1 89 ? 0.081 11.523 6.864 1.00 87.56 89 ARG A CA 1
ATOM 752 C C . ARG A 1 89 ? 1.266 10.730 7.389 1.00 87.56 89 ARG A C 1
ATOM 754 O O . ARG A 1 89 ? 2.230 10.491 6.668 1.00 87.56 89 ARG A O 1
ATOM 761 N N . THR A 1 90 ? 1.157 10.274 8.629 1.00 91.56 90 THR A N 1
ATOM 762 C CA . THR A 1 90 ? 2.139 9.392 9.273 1.00 91.56 90 THR A CA 1
ATOM 763 C C . THR A 1 90 ? 1.805 7.924 9.026 1.00 91.56 90 THR A C 1
ATOM 765 O O . THR A 1 90 ? 2.682 7.133 8.685 1.00 91.56 90 THR A O 1
ATOM 768 N N . ALA A 1 91 ? 0.535 7.551 9.174 1.00 94.50 91 ALA A N 1
ATOM 769 C CA . ALA A 1 91 ? 0.028 6.214 8.911 1.00 94.50 91 ALA A CA 1
ATOM 770 C C . ALA A 1 91 ? -0.469 6.120 7.465 1.00 94.50 91 ALA A C 1
ATOM 772 O O . ALA A 1 91 ? -1.590 6.519 7.156 1.00 94.50 91 ALA A O 1
ATOM 773 N N . ILE A 1 92 ? 0.351 5.563 6.575 1.00 95.25 92 ILE A N 1
ATOM 774 C CA . ILE A 1 92 ? -0.053 5.310 5.187 1.00 95.25 92 ILE A CA 1
ATOM 775 C C . ILE A 1 92 ? -0.150 3.803 4.982 1.00 95.25 92 ILE A C 1
ATOM 777 O O . ILE A 1 92 ? 0.856 3.128 4.762 1.00 95.25 92 ILE A O 1
ATOM 781 N N . PHE A 1 93 ? -1.375 3.298 5.086 1.00 95.94 93 PHE A N 1
ATOM 782 C CA . PHE A 1 93 ? -1.760 1.921 4.789 1.00 95.94 93 PHE A CA 1
ATOM 783 C C . PHE A 1 93 ? -2.514 1.896 3.471 1.00 95.94 93 PHE A C 1
ATOM 785 O O . PHE A 1 93 ? -3.239 2.840 3.181 1.00 95.94 93 PHE A O 1
ATOM 792 N N . GLY A 1 94 ? -2.390 0.826 2.697 1.00 94.50 94 GLY A N 1
ATOM 793 C CA . GLY A 1 94 ? -3.110 0.715 1.437 1.00 94.50 94 GLY A CA 1
ATOM 794 C C . GLY A 1 94 ? -3.139 -0.702 0.895 1.00 94.50 94 GLY A C 1
ATOM 795 O O . GLY A 1 94 ? -2.327 -1.552 1.272 1.00 94.50 94 GLY A O 1
ATOM 796 N N . ILE A 1 95 ? -4.099 -0.913 0.003 1.00 95.00 95 ILE A N 1
ATOM 797 C CA . ILE A 1 95 ? -4.287 -2.148 -0.752 1.00 95.00 95 ILE A CA 1
ATOM 798 C C . ILE A 1 95 ? -3.478 -2.048 -2.048 1.00 95.00 95 ILE A C 1
ATOM 800 O O . ILE A 1 95 ? -3.421 -0.985 -2.665 1.00 95.00 95 ILE A O 1
ATOM 804 N N . PHE A 1 96 ? -2.825 -3.134 -2.443 1.00 95.81 96 PHE A N 1
ATOM 805 C CA . PHE A 1 96 ? -2.036 -3.226 -3.673 1.00 95.81 96 PHE A CA 1
ATOM 806 C C . PHE A 1 96 ? -2.115 -4.645 -4.256 1.00 95.81 96 PHE A C 1
ATOM 808 O O . PHE A 1 96 ? -2.465 -5.562 -3.524 1.00 95.81 96 PHE A O 1
ATOM 815 N N . PRO A 1 97 ? -1.833 -4.863 -5.551 1.00 95.94 97 PRO A N 1
ATOM 816 C CA . PRO A 1 97 ? -1.881 -6.192 -6.169 1.00 95.94 97 PRO A CA 1
ATOM 817 C C . PRO A 1 97 ? -0.928 -7.192 -5.506 1.00 95.94 97 PRO A C 1
ATOM 819 O O . PRO A 1 97 ? 0.022 -6.813 -4.821 1.00 95.94 97 PRO A O 1
ATOM 822 N N . LEU A 1 98 ? -1.141 -8.483 -5.756 1.00 95.62 98 LEU A N 1
ATOM 823 C CA . LEU A 1 98 ? -0.228 -9.551 -5.360 1.00 95.62 98 LEU A CA 1
ATOM 824 C C . LEU A 1 98 ? 1.114 -9.388 -6.086 1.00 95.62 98 LEU A C 1
ATOM 826 O O . LEU A 1 98 ? 1.278 -9.766 -7.248 1.00 95.62 98 LEU A O 1
ATOM 830 N N . VAL A 1 99 ? 2.083 -8.804 -5.386 1.00 97.00 99 VAL A N 1
ATOM 831 C CA . VAL A 1 99 ? 3.408 -8.448 -5.902 1.00 97.00 99 VAL A CA 1
ATOM 832 C C . VAL A 1 99 ? 4.478 -8.713 -4.845 1.00 97.00 99 VAL A C 1
ATOM 834 O O . VAL A 1 99 ? 4.174 -8.963 -3.679 1.00 97.00 99 VAL A O 1
ATOM 837 N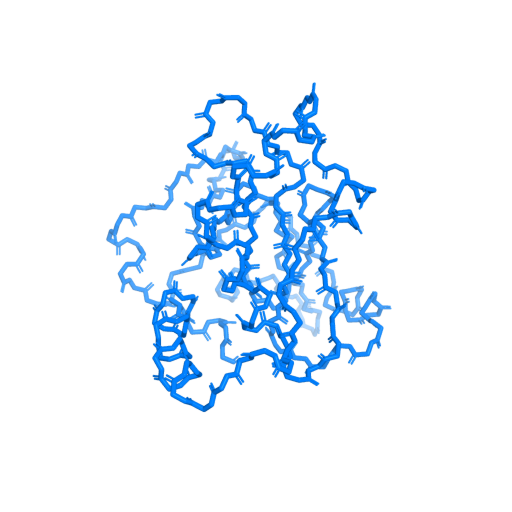 N . GLY A 1 100 ? 5.753 -8.644 -5.228 1.00 97.50 100 GLY A N 1
ATOM 838 C CA . GLY A 1 100 ? 6.822 -8.648 -4.234 1.00 97.50 100 GLY A CA 1
ATOM 839 C C . GLY A 1 100 ? 6.787 -7.349 -3.432 1.00 97.50 100 GLY A C 1
ATOM 840 O O . GLY A 1 100 ? 6.689 -6.279 -4.023 1.00 97.50 100 GLY A O 1
ATOM 841 N N . ALA A 1 101 ? 6.925 -7.408 -2.108 1.00 97.19 101 ALA A N 1
ATOM 842 C CA . ALA A 1 101 ? 7.029 -6.217 -1.266 1.00 97.19 101 ALA A CA 1
ATOM 843 C C . ALA A 1 101 ? 8.443 -6.083 -0.685 1.00 97.19 101 ALA A C 1
ATOM 845 O O . ALA A 1 101 ? 8.986 -7.014 -0.088 1.00 97.19 101 ALA A O 1
ATOM 846 N N . GLY A 1 102 ? 9.066 -4.922 -0.885 1.00 95.56 102 GLY A N 1
ATOM 847 C CA . GLY A 1 102 ? 10.359 -4.603 -0.290 1.00 95.56 102 GLY A CA 1
ATOM 848 C C . GLY A 1 102 ? 10.243 -4.328 1.212 1.00 95.56 102 GLY A C 1
ATOM 849 O O . GLY A 1 102 ? 9.167 -4.040 1.722 1.00 95.56 102 GLY A O 1
ATOM 850 N N . ASN A 1 103 ? 11.374 -4.313 1.924 1.00 94.38 103 ASN A N 1
ATOM 851 C CA . ASN A 1 103 ? 11.412 -4.074 3.377 1.00 94.38 103 ASN A CA 1
ATOM 852 C C . ASN A 1 103 ? 10.725 -2.764 3.821 1.00 94.38 103 ASN A C 1
ATOM 854 O O . ASN A 1 103 ? 10.266 -2.652 4.952 1.00 94.38 103 ASN A O 1
ATOM 858 N N . SER A 1 104 ? 10.665 -1.759 2.941 1.00 95.19 104 SER A N 1
ATOM 859 C CA . SER A 1 104 ? 9.987 -0.492 3.227 1.00 95.19 104 SER A CA 1
ATOM 860 C C . SER A 1 104 ? 8.463 -0.590 3.213 1.00 95.19 104 SER A C 1
ATOM 862 O O . SER A 1 104 ? 7.831 0.323 3.734 1.00 95.19 104 SER A O 1
ATOM 864 N N . LEU A 1 105 ? 7.883 -1.653 2.643 1.00 96.88 105 LEU A N 1
ATOM 865 C CA . LEU A 1 105 ? 6.445 -1.883 2.499 1.00 96.88 105 LEU A CA 1
ATOM 866 C C . LEU A 1 105 ? 6.043 -3.184 3.213 1.00 96.88 105 LEU A C 1
ATOM 868 O O . LEU A 1 105 ? 5.837 -4.205 2.557 1.00 96.88 105 LEU A O 1
ATOM 872 N N . PRO A 1 106 ? 5.970 -3.212 4.553 1.00 96.25 106 PRO A N 1
ATOM 873 C CA . PRO A 1 106 ? 5.577 -4.432 5.227 1.00 96.25 106 PRO A CA 1
ATOM 874 C C . PRO A 1 106 ? 4.095 -4.764 5.014 1.00 96.25 106 PRO A C 1
ATOM 876 O O . PRO A 1 106 ? 3.250 -3.874 4.884 1.00 96.25 106 PRO A O 1
ATOM 879 N N . ILE A 1 107 ? 3.797 -6.063 5.007 1.00 94.94 107 ILE A N 1
ATOM 880 C CA . ILE A 1 107 ? 2.474 -6.625 4.712 1.00 94.94 107 ILE A CA 1
ATOM 881 C C . ILE A 1 107 ? 1.745 -6.961 6.019 1.00 94.94 107 ILE A C 1
ATOM 883 O O . ILE A 1 107 ? 2.349 -7.460 6.971 1.00 94.94 107 ILE A O 1
ATOM 887 N N . LEU A 1 108 ? 0.437 -6.706 6.051 1.00 92.81 108 LEU A N 1
ATOM 888 C CA . LEU A 1 108 ? -0.487 -7.203 7.064 1.00 92.81 108 LEU A CA 1
ATOM 889 C C . LEU A 1 108 ? -1.282 -8.365 6.472 1.00 92.81 108 LEU A C 1
ATOM 891 O O . LEU A 1 108 ? -1.956 -8.201 5.461 1.00 92.81 108 LEU A O 1
ATOM 895 N N . GLN A 1 109 ? -1.247 -9.513 7.144 1.00 89.81 109 GLN A N 1
ATOM 896 C CA . GLN A 1 109 ? -2.146 -10.629 6.865 1.00 89.81 109 GLN A CA 1
ATOM 897 C C . GLN A 1 109 ? -3.219 -10.664 7.959 1.00 89.81 109 GLN A C 1
ATOM 899 O O . GLN A 1 109 ? -2.904 -10.643 9.151 1.00 89.81 109 GLN A O 1
ATOM 904 N N . THR A 1 110 ? -4.487 -10.694 7.560 1.00 85.19 110 THR A N 1
ATOM 905 C CA . THR A 1 110 ? -5.649 -10.804 8.453 1.00 85.19 110 THR A CA 1
ATOM 906 C C . THR A 1 110 ? -6.535 -11.937 7.974 1.00 85.19 110 THR A C 1
ATOM 908 O O . THR A 1 110 ? -6.583 -12.207 6.782 1.00 85.19 110 THR A O 1
ATOM 911 N N . GLN A 1 111 ? -7.279 -12.576 8.873 1.00 76.44 111 GLN A N 1
ATOM 912 C CA . GLN A 1 111 ? -8.367 -13.438 8.419 1.00 76.44 111 GLN A CA 1
ATOM 913 C C . GLN A 1 111 ? -9.451 -12.556 7.780 1.00 76.44 111 GLN A C 1
ATOM 915 O O . GLN A 1 111 ? -9.836 -11.530 8.356 1.00 76.44 111 GLN A O 1
ATOM 920 N N . GLU A 1 112 ? -9.893 -12.916 6.576 1.00 67.56 112 GLU A N 1
ATOM 921 C CA . GLU A 1 112 ? -11.056 -12.298 5.936 1.00 67.56 112 GLU A CA 1
ATOM 922 C C . GLU A 1 112 ? -12.315 -12.528 6.785 1.00 67.56 112 GLU A C 1
ATOM 924 O O . GLU A 1 112 ? -12.416 -13.563 7.454 1.00 67.56 112 GLU A O 1
ATOM 929 N N . PRO A 1 113 ? -13.288 -11.594 6.801 1.00 71.44 113 PRO A N 1
ATOM 930 C CA . PRO A 1 113 ? -13.503 -10.474 5.875 1.00 71.44 113 PRO A CA 1
ATOM 931 C C . PRO A 1 113 ? -13.071 -9.090 6.418 1.00 71.44 113 PRO A C 1
ATOM 933 O O . PRO A 1 113 ? -13.787 -8.110 6.244 1.00 71.44 113 PRO A O 1
ATOM 936 N N . TYR A 1 114 ? -11.973 -8.964 7.172 1.00 82.75 114 TYR A N 1
ATOM 937 C CA . TYR A 1 114 ? -11.705 -7.725 7.932 1.00 82.75 114 TYR A CA 1
ATOM 938 C C . TYR A 1 114 ? -10.777 -6.705 7.257 1.00 82.75 114 TYR A C 1
ATOM 940 O O . TYR A 1 114 ? -10.589 -5.608 7.792 1.00 82.75 114 TYR A O 1
ATOM 948 N N . ALA A 1 115 ? -10.210 -7.001 6.087 1.00 87.06 115 ALA A N 1
ATOM 949 C CA . ALA A 1 115 ? -9.208 -6.134 5.464 1.00 87.06 115 ALA A CA 1
ATOM 950 C C . ALA A 1 115 ? -9.741 -4.741 5.079 1.00 87.06 115 ALA A C 1
ATOM 952 O O . ALA A 1 115 ? -9.063 -3.731 5.301 1.00 87.06 115 ALA A O 1
ATOM 953 N N . TYR A 1 116 ? -10.976 -4.649 4.572 1.00 87.88 116 TYR A N 1
ATOM 954 C CA . TYR A 1 116 ? -11.595 -3.358 4.248 1.00 87.88 116 TYR A CA 1
ATOM 955 C C . TYR A 1 116 ? -11.879 -2.526 5.510 1.00 87.88 116 TYR A C 1
ATOM 957 O O . TYR A 1 116 ? -11.736 -1.302 5.486 1.00 87.88 116 TYR A O 1
ATOM 965 N N . LEU A 1 117 ? -12.208 -3.165 6.640 1.00 91.38 117 LEU A N 1
ATOM 966 C CA . LEU A 1 117 ? -12.395 -2.481 7.926 1.00 91.38 117 LEU A CA 1
ATOM 967 C C . LEU A 1 117 ? -11.076 -1.937 8.469 1.00 91.38 117 LEU A C 1
ATOM 969 O O . LEU A 1 117 ? -11.035 -0.809 8.966 1.00 91.38 117 LEU A O 1
ATOM 973 N N . ILE A 1 118 ? -9.990 -2.703 8.346 1.00 92.31 118 ILE A N 1
ATOM 974 C CA . ILE A 1 118 ? -8.651 -2.231 8.714 1.00 92.31 118 ILE A CA 1
ATOM 975 C C . ILE A 1 118 ? -8.294 -1.019 7.856 1.00 92.31 118 ILE A C 1
ATOM 977 O O . ILE A 1 118 ? -8.004 0.037 8.410 1.00 92.31 118 ILE A O 1
ATOM 981 N N . THR A 1 119 ? -8.425 -1.140 6.531 1.00 91.75 119 THR A N 1
ATOM 982 C CA . THR A 1 119 ? -8.148 -0.054 5.576 1.00 91.75 119 THR A CA 1
ATOM 983 C C . THR A 1 119 ? -8.959 1.203 5.901 1.00 91.75 119 THR A C 1
ATOM 985 O O . THR A 1 119 ? -8.423 2.315 5.885 1.0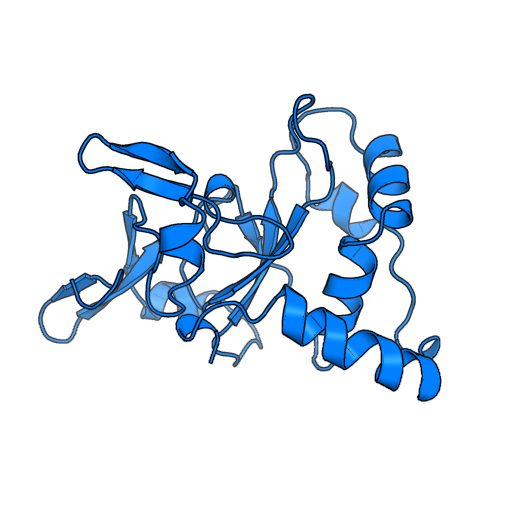0 91.75 119 THR A O 1
ATOM 988 N N . THR A 1 120 ? -10.230 1.033 6.281 1.00 92.06 120 THR A N 1
ATOM 989 C CA . THR A 1 120 ? -11.097 2.126 6.743 1.00 92.06 120 THR A CA 1
ATOM 990 C C . THR A 1 120 ? -10.516 2.813 7.974 1.00 92.06 120 THR A C 1
ATOM 992 O O . THR A 1 120 ? -10.311 4.024 7.943 1.00 92.06 120 THR A O 1
ATOM 995 N N . ASN A 1 121 ? -10.218 2.062 9.045 1.00 93.75 121 ASN A N 1
ATOM 996 C CA . ASN A 1 121 ? -9.660 2.616 10.287 1.00 93.75 121 ASN A CA 1
ATOM 997 C C . ASN A 1 121 ? -8.370 3.386 10.020 1.00 93.75 121 ASN A C 1
ATOM 999 O O . ASN A 1 121 ? -8.237 4.540 10.432 1.00 93.75 121 ASN A O 1
ATOM 1003 N N . THR A 1 122 ? -7.444 2.751 9.302 1.00 94.4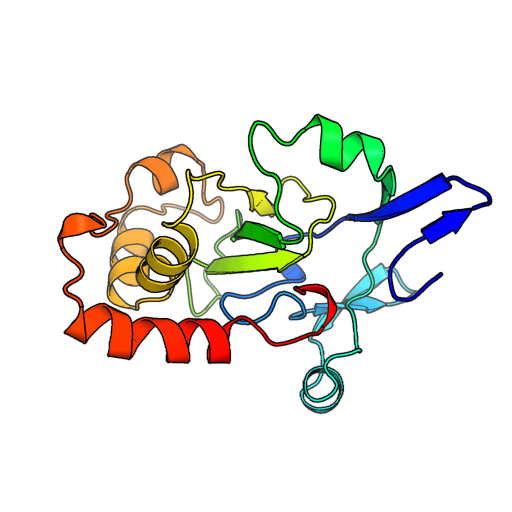4 122 THR A N 1
ATOM 1004 C CA . THR A 1 122 ? -6.104 3.282 9.050 1.00 94.44 122 THR A CA 1
ATOM 1005 C C . THR A 1 122 ? -6.110 4.524 8.168 1.00 94.44 122 THR A C 1
ATOM 1007 O O . THR A 1 122 ? -5.158 5.294 8.203 1.00 94.44 122 THR A O 1
ATOM 1010 N N . SER A 1 123 ? -7.184 4.748 7.405 1.00 93.56 123 SER A N 1
ATOM 1011 C CA . SER A 1 123 ? -7.339 5.926 6.545 1.00 93.56 123 SER A CA 1
ATOM 1012 C C . SER A 1 123 ? -7.942 7.137 7.270 1.00 93.56 123 SER A C 1
ATOM 1014 O O . SER A 1 123 ? -8.040 8.219 6.687 1.00 93.56 123 SER A O 1
ATOM 1016 N N . THR A 1 124 ? -8.371 6.990 8.530 1.00 94.25 124 THR A N 1
ATOM 1017 C CA . THR A 1 124 ? -8.997 8.087 9.282 1.00 94.25 124 THR A CA 1
ATOM 1018 C C . THR A 1 124 ? -7.971 9.071 9.847 1.00 94.25 124 THR A C 1
ATOM 1020 O O . THR A 1 124 ? -6.884 8.697 10.286 1.00 94.25 124 THR A O 1
ATOM 1023 N N . PHE A 1 125 ? -8.359 10.346 9.940 1.00 94.25 125 PHE A N 1
ATOM 1024 C CA . PHE A 1 125 ? -7.554 11.369 10.616 1.00 94.25 125 PHE A CA 1
ATOM 1025 C C . PHE A 1 125 ? -7.321 11.060 12.100 1.00 94.25 125 PHE A C 1
ATOM 1027 O O . PHE A 1 125 ? -6.266 11.383 12.635 1.00 94.25 125 PHE A O 1
ATOM 1034 N N . VAL A 1 126 ? -8.291 10.427 12.769 1.00 95.62 126 VAL A N 1
ATOM 1035 C CA . VAL A 1 126 ? -8.171 10.051 14.187 1.00 95.62 126 VAL A CA 1
ATOM 1036 C C . VAL A 1 126 ? -7.075 9.002 14.369 1.00 95.62 126 VAL A C 1
ATOM 1038 O O . VAL A 1 126 ? -6.238 9.138 15.261 1.00 95.62 126 VAL A O 1
ATOM 1041 N N . PHE A 1 127 ? -7.042 7.982 13.508 1.00 96.00 127 PHE A N 1
ATOM 1042 C CA . PHE A 1 127 ? -5.994 6.965 13.532 1.00 96.00 127 PHE A CA 1
ATOM 1043 C C . PHE A 1 127 ? -4.614 7.566 13.246 1.00 96.00 127 PHE A C 1
ATOM 1045 O O . PHE A 1 127 ? -3.651 7.261 13.955 1.00 96.00 127 PHE A O 1
ATOM 1052 N N . ASP A 1 128 ? -4.515 8.457 12.254 1.00 95.19 128 ASP A N 1
ATOM 1053 C CA . ASP A 1 128 ? -3.261 9.146 11.931 1.00 95.19 128 ASP A CA 1
ATOM 1054 C C . ASP A 1 128 ? -2.767 10.002 13.105 1.00 95.19 128 ASP A C 1
ATOM 1056 O O . ASP A 1 128 ? -1.609 9.892 13.505 1.00 95.19 128 ASP A O 1
ATOM 1060 N N . PHE A 1 129 ? -3.665 10.762 13.740 1.00 94.44 129 PHE A N 1
ATOM 1061 C CA . PHE A 1 129 ? -3.351 11.559 14.924 1.00 94.44 129 PHE A CA 1
ATOM 1062 C C . PHE A 1 129 ? -2.805 10.697 16.069 1.00 94.44 129 PHE A C 1
ATOM 1064 O O . PHE A 1 129 ? -1.767 11.023 16.643 1.00 94.44 129 PHE A O 1
ATOM 1071 N N . VAL A 1 130 ? -3.454 9.570 16.389 1.00 95.44 130 VAL A N 1
ATOM 1072 C CA . VAL A 1 130 ? -2.961 8.648 17.429 1.00 95.44 130 VAL A CA 1
ATOM 1073 C C . VAL A 1 130 ? -1.611 8.042 17.041 1.00 95.44 130 VAL A C 1
ATOM 1075 O O . VAL A 1 130 ? -0.741 7.874 17.899 1.00 95.44 130 VAL A O 1
ATOM 1078 N N . THR A 1 131 ? -1.413 7.737 15.757 1.00 94.94 131 THR A N 1
ATOM 1079 C CA . THR A 1 131 ? -0.144 7.203 15.252 1.00 94.94 131 THR A CA 1
ATOM 1080 C C . THR A 1 131 ? 0.988 8.212 15.427 1.00 94.94 131 THR A C 1
ATOM 1082 O O . THR A 1 131 ? 2.042 7.847 15.946 1.00 94.94 131 THR A O 1
ATOM 1085 N N . GLN A 1 132 ? 0.757 9.484 15.092 1.00 92.25 132 GLN A N 1
ATOM 1086 C CA . GLN A 1 132 ? 1.726 10.570 15.272 1.00 92.25 132 GLN A CA 1
ATOM 1087 C C . GLN A 1 132 ? 2.229 10.677 16.715 1.00 92.25 132 GLN A C 1
ATOM 1089 O O . GLN A 1 132 ? 3.420 10.867 16.935 1.00 92.25 132 GLN A O 1
ATOM 1094 N N . GLN A 1 133 ? 1.357 10.478 17.709 1.00 92.38 133 GLN A N 1
ATOM 1095 C CA . GLN A 1 133 ? 1.761 10.530 19.122 1.00 92.38 133 GLN A CA 1
ATOM 1096 C C . GLN A 1 133 ? 2.665 9.359 19.546 1.00 92.38 133 GLN A C 1
ATOM 1098 O O . GLN A 1 133 ? 3.332 9.432 20.577 1.00 92.38 133 GLN A O 1
ATOM 1103 N N . LYS A 1 134 ? 2.669 8.254 18.790 1.00 92.50 134 LYS A N 1
ATOM 1104 C CA . LYS A 1 134 ? 3.446 7.042 19.099 1.00 92.50 134 LYS A CA 1
ATOM 1105 C C . LYS A 1 134 ? 4.727 6.919 18.274 1.00 92.50 134 LYS A C 1
ATOM 1107 O O . LYS A 1 134 ? 5.632 6.181 18.667 1.00 92.50 134 LYS A O 1
ATOM 1112 N N . VAL A 1 135 ? 4.808 7.600 17.135 1.00 91.19 135 VAL A N 1
ATOM 1113 C CA . VAL A 1 135 ? 5.963 7.559 16.235 1.00 91.19 135 VAL A CA 1
ATOM 1114 C C . VAL A 1 135 ? 6.986 8.614 16.660 1.00 91.19 135 VAL A C 1
ATOM 1116 O O . VAL A 1 135 ? 6.754 9.809 16.543 1.00 91.19 135 VAL A O 1
ATOM 1119 N N . GLY A 1 136 ? 8.146 8.166 17.152 1.00 85.75 136 GLY A N 1
ATOM 1120 C CA . GLY A 1 136 ? 9.231 9.049 17.612 1.00 85.75 136 GLY A CA 1
ATOM 1121 C C . GLY A 1 136 ? 10.289 9.400 16.555 1.00 85.75 136 GLY A C 1
ATOM 1122 O O . GLY A 1 136 ? 11.250 10.098 16.862 1.00 85.75 136 GLY A O 1
ATOM 1123 N N . GLY A 1 137 ? 10.166 8.890 15.329 1.00 87.62 137 GLY A N 1
ATOM 1124 C CA . GLY A 1 137 ? 11.131 9.105 14.249 1.00 87.62 137 GLY A CA 1
ATOM 1125 C C . GLY A 1 137 ? 10.630 8.537 12.925 1.00 87.62 137 GLY A C 1
ATOM 1126 O O . GLY A 1 137 ? 9.502 8.070 12.839 1.00 87.62 137 GLY A O 1
ATOM 1127 N N . ALA A 1 138 ? 11.471 8.538 11.890 1.00 88.75 138 ALA A N 1
ATOM 1128 C CA . ALA A 1 138 ? 11.007 8.188 10.547 1.00 88.75 138 ALA A CA 1
ATOM 1129 C C . ALA A 1 138 ? 10.633 6.707 10.361 1.00 88.75 138 ALA A C 1
ATOM 1131 O O . ALA A 1 138 ? 9.909 6.376 9.432 1.00 88.75 138 ALA A O 1
ATOM 1132 N N . ASN A 1 139 ? 11.123 5.802 11.211 1.00 90.69 139 ASN A N 1
ATOM 1133 C CA . ASN A 1 139 ? 10.863 4.370 11.070 1.00 90.69 139 ASN A CA 1
ATOM 1134 C C . ASN A 1 139 ? 9.558 3.983 11.764 1.00 90.69 139 ASN A C 1
ATOM 1136 O O . ASN A 1 139 ? 9.469 3.979 12.996 1.00 90.69 139 ASN A O 1
ATOM 1140 N N . PHE A 1 140 ? 8.569 3.584 10.972 1.00 93.38 140 PHE A N 1
ATOM 1141 C CA . PHE A 1 140 ? 7.294 3.100 11.471 1.00 93.38 140 PHE A CA 1
ATOM 1142 C C . PHE A 1 140 ? 7.372 1.585 11.708 1.00 93.38 140 PHE A C 1
ATOM 1144 O O . PHE A 1 140 ? 7.039 0.766 10.857 1.00 93.38 140 PHE A O 1
ATOM 1151 N N . ASN A 1 141 ? 7.915 1.207 12.865 1.00 91.25 141 ASN A N 1
ATOM 1152 C CA . ASN A 1 141 ? 8.236 -0.183 13.192 1.00 91.25 141 ASN A CA 1
ATOM 1153 C C . ASN A 1 141 ? 7.007 -1.026 13.575 1.00 91.25 141 ASN A C 1
ATOM 1155 O O . ASN A 1 141 ? 6.024 -0.527 14.124 1.00 91.25 141 ASN A O 1
ATOM 1159 N N . PHE A 1 142 ? 7.126 -2.350 13.421 1.00 94.31 142 PHE A N 1
ATOM 1160 C CA . PHE A 1 142 ? 6.065 -3.319 13.733 1.00 94.31 142 PHE A CA 1
ATOM 1161 C C . PHE A 1 142 ? 5.485 -3.212 15.142 1.00 94.31 142 PHE A C 1
ATOM 1163 O O . PHE A 1 142 ? 4.285 -3.402 15.326 1.00 94.31 142 PHE A O 1
ATOM 1170 N N . TYR A 1 143 ? 6.314 -2.930 16.150 1.00 94.31 143 TYR A N 1
ATOM 1171 C CA . TYR A 1 143 ? 5.828 -2.820 17.526 1.00 94.31 143 TYR A CA 1
ATOM 1172 C C . TYR A 1 143 ? 4.889 -1.620 17.714 1.00 94.31 143 TYR A C 1
ATOM 1174 O O . TYR A 1 143 ? 4.025 -1.681 18.580 1.00 94.31 143 TYR A O 1
ATOM 1182 N N . ILE A 1 144 ? 5.032 -0.560 16.906 1.00 95.00 144 ILE A N 1
ATOM 1183 C CA . ILE A 1 144 ? 4.130 0.594 16.935 1.00 95.00 144 ILE A CA 1
ATOM 1184 C C . ILE A 1 144 ? 2.791 0.175 16.340 1.00 95.00 144 ILE A C 1
ATOM 1186 O O . ILE A 1 144 ? 1.769 0.324 17.000 1.00 95.00 144 ILE A O 1
ATOM 1190 N N . VAL A 1 145 ? 2.807 -0.431 15.145 1.00 94.75 145 VAL A N 1
ATOM 1191 C CA . VAL A 1 145 ? 1.596 -0.901 14.448 1.00 94.75 145 VAL A CA 1
ATOM 1192 C C . VAL A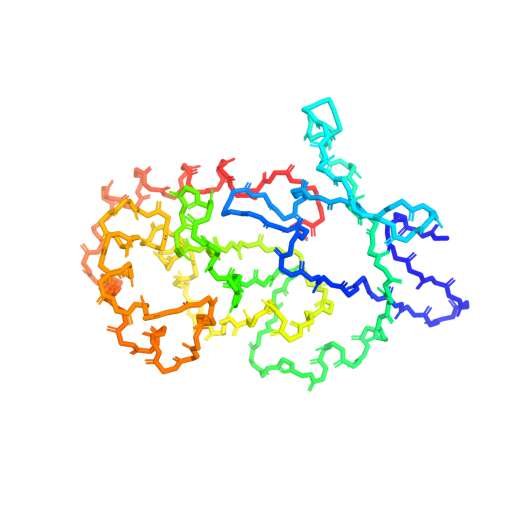 1 145 ? 0.772 -1.844 15.328 1.00 94.75 145 VAL A C 1
ATOM 1194 O O . VAL A 1 145 ? -0.437 -1.679 15.440 1.00 94.75 145 VAL A O 1
ATOM 1197 N N . LYS A 1 146 ? 1.430 -2.767 16.041 1.00 93.69 146 LYS A N 1
ATOM 1198 C CA . LYS A 1 146 ? 0.784 -3.710 16.975 1.00 93.69 146 LYS A CA 1
ATOM 1199 C C . LYS A 1 146 ? 0.088 -3.050 18.178 1.00 93.69 146 LYS A C 1
ATOM 1201 O O . LYS A 1 146 ? -0.651 -3.730 18.879 1.00 93.69 146 LYS A O 1
ATOM 1206 N N . GLN A 1 147 ? 0.340 -1.769 18.448 1.00 93.88 147 GLN A N 1
ATOM 1207 C CA . GLN A 1 147 ? -0.246 -1.013 19.562 1.00 93.88 147 GLN A CA 1
ATOM 1208 C C . GLN A 1 147 ? -1.291 0.016 19.112 1.00 93.88 147 GLN A C 1
ATOM 1210 O O . GLN A 1 147 ? -1.821 0.747 19.956 1.00 93.88 147 GLN A O 1
ATOM 1215 N N . LEU A 1 148 ? -1.534 0.152 17.805 1.00 94.88 148 LEU A N 1
ATOM 1216 C CA . LEU A 1 148 ? -2.466 1.147 17.289 1.00 94.88 148 LEU A CA 1
ATOM 1217 C C . LEU A 1 148 ? -3.916 0.697 17.482 1.00 94.88 148 LEU A C 1
ATOM 1219 O O . LEU A 1 148 ? -4.220 -0.486 17.321 1.00 94.88 148 LEU A O 1
ATOM 1223 N N . PRO A 1 149 ? -4.818 1.628 17.838 1.00 92.56 149 PRO A N 1
ATOM 1224 C CA . PRO A 1 149 ? -6.211 1.291 18.058 1.00 92.56 149 PRO A CA 1
ATOM 1225 C C . PRO A 1 149 ? -6.900 1.012 16.722 1.00 92.56 149 PRO A C 1
ATOM 1227 O O . PRO A 1 149 ? -6.930 1.865 15.840 1.00 92.56 149 PRO A O 1
ATOM 1230 N N . VAL A 1 150 ? -7.498 -0.168 16.598 1.00 92.06 150 VAL A N 1
ATOM 1231 C CA . VAL A 1 150 ? -8.395 -0.523 15.494 1.00 92.06 150 VAL A CA 1
ATOM 1232 C C . VAL A 1 150 ? -9.748 -0.865 16.098 1.00 92.06 150 VAL A C 1
ATOM 1234 O O . VAL A 1 150 ? -9.821 -1.579 17.100 1.00 92.06 150 VAL A O 1
ATOM 1237 N N . ILE A 1 151 ? -10.819 -0.332 15.514 1.00 92.50 151 ILE A N 1
ATOM 1238 C CA . ILE A 1 151 ? -12.178 -0.621 15.968 1.00 92.50 151 ILE A CA 1
ATOM 1239 C C . ILE A 1 151 ? -12.485 -2.106 15.700 1.00 92.50 151 ILE A C 1
ATOM 1241 O O . ILE A 1 151 ? -12.304 -2.567 14.570 1.00 92.50 151 ILE A O 1
ATOM 1245 N N . PRO A 1 152 ? -12.961 -2.870 16.703 1.00 90.75 152 PRO A N 1
ATOM 1246 C CA . PRO A 1 152 ? -13.298 -4.274 16.512 1.00 90.75 152 PRO A CA 1
ATOM 1247 C C . PRO A 1 152 ? -14.398 -4.483 15.457 1.00 90.75 152 PRO A C 1
ATOM 1249 O O . PRO A 1 152 ? -15.343 -3.691 15.413 1.00 90.75 152 PRO A O 1
ATOM 1252 N N . PRO A 1 153 ? -14.361 -5.575 14.669 1.00 89.38 153 PRO A N 1
ATOM 1253 C CA . PRO A 1 153 ? -15.342 -5.812 13.609 1.00 89.38 153 PRO A CA 1
ATOM 1254 C C . PRO A 1 153 ? -16.802 -5.857 14.076 1.00 89.38 153 PRO A C 1
ATOM 1256 O O . PRO A 1 153 ? -17.687 -5.389 13.371 1.00 89.38 153 PRO A O 1
ATOM 1259 N N . HIS A 1 154 ? -17.062 -6.356 15.288 1.00 90.50 154 HIS A N 1
ATOM 1260 C CA . HIS A 1 154 ? -18.414 -6.444 15.853 1.00 90.50 154 HIS A CA 1
ATOM 1261 C C . HIS A 1 154 ? -19.042 -5.079 16.191 1.00 90.50 154 HIS A C 1
ATOM 1263 O O . HIS A 1 154 ? -20.232 -5.015 16.483 1.00 90.50 154 HIS A O 1
ATOM 1269 N N . THR A 1 155 ? -18.261 -3.993 16.165 1.00 93.12 155 THR A N 1
ATOM 1270 C CA . THR A 1 155 ? -18.758 -2.622 16.360 1.00 93.12 155 THR A CA 1
ATOM 1271 C C . THR A 1 155 ? -19.445 -2.078 15.102 1.00 93.12 155 THR A C 1
ATOM 1273 O O . THR A 1 155 ? -20.246 -1.149 15.188 1.00 93.12 155 THR A O 1
ATOM 1276 N N . TYR A 1 156 ? -19.139 -2.633 13.927 1.00 91.94 156 TYR A N 1
ATOM 1277 C CA . TYR A 1 156 ? -19.699 -2.177 12.660 1.00 91.94 156 TYR A CA 1
ATOM 1278 C C . TYR A 1 156 ? -21.100 -2.753 12.464 1.00 91.94 156 TYR A C 1
ATOM 1280 O O . TYR A 1 156 ? -21.267 -3.935 12.172 1.00 91.94 156 TYR A O 1
ATOM 1288 N N . THR A 1 157 ? -22.116 -1.907 12.636 1.00 95.06 157 THR A N 1
ATOM 1289 C CA . THR A 1 157 ? -23.506 -2.247 12.312 1.00 95.06 157 THR A CA 1
ATOM 1290 C C . THR A 1 157 ? -23.705 -2.329 10.800 1.00 95.06 157 THR A C 1
ATOM 1292 O O . THR A 1 157 ? -22.913 -1.778 10.034 1.00 95.06 157 THR A O 1
ATOM 1295 N N . GLN A 1 158 ? -24.792 -2.969 10.360 1.00 95.06 158 GLN A N 1
ATOM 1296 C CA . GLN A 1 158 ? -25.113 -3.063 8.933 1.00 95.06 158 GLN A CA 1
ATOM 1297 C C . GLN A 1 158 ? -25.203 -1.679 8.270 1.00 95.06 158 GLN A C 1
ATOM 1299 O O . GLN A 1 158 ? -24.564 -1.463 7.249 1.00 95.06 158 GLN A O 1
ATOM 1304 N N . ASP A 1 159 ? -25.872 -0.714 8.907 1.00 96.94 159 ASP A N 1
ATOM 1305 C CA . ASP A 1 159 ? -25.982 0.659 8.390 1.00 96.94 159 ASP A CA 1
ATOM 1306 C C . ASP A 1 159 ? -24.610 1.329 8.186 1.00 96.94 159 ASP A C 1
ATOM 1308 O O . ASP A 1 159 ? -24.402 2.079 7.230 1.00 96.94 159 ASP A O 1
ATOM 1312 N N . LEU A 1 160 ? -23.645 1.055 9.076 1.00 94.38 160 LEU A N 1
ATOM 1313 C CA . LEU A 1 160 ? -22.277 1.552 8.928 1.00 94.38 160 LEU A CA 1
ATOM 1314 C C . LEU A 1 160 ? -21.562 0.860 7.768 1.00 94.38 160 LEU A C 1
ATOM 1316 O O . LEU A 1 160 ? -20.864 1.528 7.009 1.00 94.38 160 LEU A O 1
ATOM 1320 N N . LEU A 1 161 ? -21.727 -0.454 7.617 1.00 94.00 161 LEU A N 1
ATOM 1321 C CA . LEU A 1 161 ? -21.130 -1.209 6.514 1.00 94.00 161 LEU A CA 1
ATOM 1322 C C . LEU A 1 161 ? -21.676 -0.745 5.161 1.00 94.00 161 LEU A C 1
ATOM 1324 O O . LEU A 1 161 ? -20.886 -0.488 4.252 1.00 94.00 161 LEU A O 1
ATOM 1328 N N . ASP A 1 162 ? -22.987 -0.535 5.058 1.00 95.31 162 ASP A N 1
ATOM 1329 C CA . ASP A 1 162 ? -23.652 -0.042 3.848 1.00 95.31 162 ASP A CA 1
ATOM 1330 C C . ASP A 1 162 ? -23.151 1.357 3.453 1.00 95.31 162 ASP A C 1
ATOM 1332 O O . ASP A 1 162 ? -23.060 1.697 2.272 1.00 95.31 162 ASP A O 1
ATOM 1336 N N . PHE A 1 163 ? -22.754 2.170 4.436 1.00 93.38 163 PHE A N 1
ATOM 1337 C CA . PHE A 1 163 ? -22.116 3.459 4.193 1.00 93.38 163 PHE A CA 1
ATOM 1338 C C . PHE A 1 163 ? -20.624 3.335 3.831 1.00 93.38 163 PHE A C 1
ATOM 1340 O O . PHE A 1 163 ? -20.141 4.036 2.937 1.00 93.38 163 PHE A O 1
ATOM 1347 N N . ILE A 1 164 ? -19.870 2.484 4.526 1.00 93.38 164 ILE A N 1
ATOM 1348 C CA . ILE A 1 164 ? -18.405 2.414 4.435 1.00 93.38 164 ILE A CA 1
ATOM 1349 C C . ILE A 1 164 ? -17.954 1.647 3.192 1.00 93.38 164 ILE A C 1
ATOM 1351 O O . ILE A 1 164 ? -17.115 2.148 2.441 1.00 93.38 164 ILE A O 1
ATOM 1355 N N . VAL A 1 165 ? -18.496 0.448 2.965 1.00 93.00 165 VAL A N 1
ATOM 1356 C CA . VAL A 1 165 ? -17.983 -0.500 1.964 1.00 93.00 165 VAL A CA 1
ATOM 1357 C C . VAL A 1 165 ? -17.949 0.103 0.554 1.00 93.00 165 VAL A C 1
ATOM 1359 O O . VAL A 1 165 ? -16.879 0.055 -0.057 1.00 93.00 165 VAL A O 1
ATOM 1362 N N . PRO A 1 166 ? -19.019 0.750 0.040 1.00 94.81 166 PRO A N 1
ATOM 1363 C CA . PRO A 1 166 ? -18.985 1.328 -1.305 1.00 94.81 166 PRO A CA 1
ATOM 1364 C C . PRO A 1 166 ? -17.887 2.385 -1.477 1.00 94.81 166 PRO A C 1
ATOM 1366 O O . PRO A 1 166 ? -17.232 2.430 -2.512 1.00 94.81 166 PRO A O 1
ATOM 1369 N N . ARG A 1 167 ? -17.641 3.200 -0.442 1.00 94.31 167 ARG A N 1
ATOM 1370 C CA . ARG A 1 167 ? -16.649 4.288 -0.471 1.00 94.31 167 ARG A CA 1
ATOM 1371 C C . ARG A 1 167 ? -15.222 3.770 -0.390 1.00 94.31 167 ARG A C 1
ATOM 1373 O O . ARG A 1 167 ? -14.340 4.297 -1.054 1.00 94.31 167 ARG A O 1
ATOM 1380 N N . VAL A 1 168 ? -14.983 2.749 0.431 1.00 92.56 168 VAL A N 1
ATOM 1381 C CA . VAL A 1 168 ? -13.659 2.120 0.524 1.00 92.56 168 VAL A CA 1
ATOM 1382 C C . VAL A 1 168 ? -13.306 1.472 -0.805 1.00 92.56 168 VAL A C 1
ATOM 1384 O O . VAL A 1 168 ? -12.199 1.684 -1.292 1.00 92.56 168 VAL A O 1
ATOM 1387 N N . LEU A 1 169 ? -14.246 0.744 -1.415 1.00 91.88 169 LEU A N 1
ATOM 1388 C CA . LEU A 1 169 ? -14.053 0.160 -2.742 1.00 91.88 169 LEU A CA 1
ATOM 1389 C C . LEU A 1 169 ? -13.785 1.238 -3.798 1.00 91.88 169 LEU A C 1
ATOM 1391 O O . LEU A 1 169 ? -12.796 1.133 -4.511 1.00 91.88 169 LEU A O 1
ATOM 1395 N N . GLU A 1 170 ? -14.587 2.305 -3.843 1.00 93.50 170 GLU A N 1
ATOM 1396 C CA . GLU A 1 170 ? -14.385 3.430 -4.770 1.00 93.50 170 GLU A CA 1
ATOM 1397 C C . GLU A 1 170 ? -13.006 4.094 -4.613 1.00 93.50 170 GLU A C 1
ATOM 1399 O O . GLU A 1 170 ? -12.351 4.411 -5.604 1.00 93.50 170 GLU A O 1
ATOM 1404 N N . LEU A 1 171 ? -12.536 4.278 -3.377 1.00 93.00 171 LEU A N 1
ATOM 1405 C CA . LEU A 1 171 ? -11.257 4.932 -3.101 1.00 93.00 171 LEU A CA 1
ATOM 1406 C C . LEU A 1 171 ? -10.041 4.034 -3.339 1.00 93.00 171 LEU A C 1
ATOM 1408 O O . LEU A 1 171 ? -8.955 4.558 -3.552 1.00 93.00 171 LEU A O 1
ATOM 1412 N N . THR A 1 172 ? -10.178 2.712 -3.245 1.00 91.94 172 THR A N 1
ATOM 1413 C CA . THR A 1 172 ? -9.026 1.788 -3.268 1.00 91.94 172 THR A CA 1
ATOM 1414 C C . THR A 1 172 ? -8.918 0.994 -4.559 1.00 91.94 172 THR A C 1
ATOM 1416 O O . THR A 1 172 ? -7.809 0.742 -5.031 1.00 91.94 172 THR A O 1
ATOM 1419 N N . TYR A 1 173 ? -10.045 0.650 -5.177 1.00 92.00 173 TYR A N 1
ATOM 1420 C CA . TYR A 1 173 ? -10.095 -0.130 -6.404 1.00 92.00 173 TYR A CA 1
ATOM 1421 C C . TYR A 1 173 ? -9.917 0.778 -7.629 1.00 92.00 173 TYR A C 1
ATOM 1423 O O . TYR A 1 173 ? -10.854 1.087 -8.362 1.00 92.00 173 TYR A O 1
ATOM 1431 N N . THR A 1 174 ? -8.689 1.265 -7.822 1.00 92.94 174 THR A N 1
ATOM 1432 C CA . THR A 1 174 ? -8.379 2.301 -8.826 1.00 92.94 174 THR A CA 1
ATOM 1433 C C . THR A 1 174 ? -7.757 1.768 -10.121 1.00 92.94 174 THR A C 1
ATOM 1435 O O . THR A 1 174 ? -7.469 2.562 -11.018 1.00 92.94 174 THR A O 1
ATOM 1438 N N . ALA A 1 175 ? -7.506 0.461 -10.237 1.00 95.00 175 ALA A N 1
ATOM 1439 C CA . ALA A 1 175 ? -6.950 -0.175 -11.435 1.00 95.00 175 ALA A CA 1
ATOM 1440 C C . ALA A 1 175 ? -7.306 -1.664 -11.528 1.00 95.00 175 ALA A C 1
ATOM 1442 O O . ALA A 1 175 ? -7.658 -2.293 -10.531 1.00 95.00 175 ALA A O 1
ATOM 1443 N N . TRP A 1 176 ? -7.202 -2.216 -12.740 1.00 94.00 176 TRP A N 1
ATOM 1444 C CA . TRP A 1 176 ? -7.625 -3.588 -13.049 1.00 94.00 176 TRP A CA 1
ATOM 1445 C C . TRP A 1 176 ? -6.680 -4.674 -12.536 1.00 94.00 176 TRP A C 1
ATOM 1447 O O . TRP A 1 176 ? -7.059 -5.838 -12.486 1.00 94.00 176 TRP A O 1
ATOM 1457 N N . ASP A 1 177 ? -5.461 -4.320 -12.134 1.00 93.44 177 ASP A N 1
ATOM 1458 C CA . ASP A 1 177 ? -4.509 -5.258 -11.535 1.00 93.44 177 ASP A CA 1
ATOM 1459 C C . ASP A 1 177 ? -4.871 -5.659 -10.095 1.00 93.44 177 ASP A C 1
ATOM 1461 O O . ASP A 1 177 ? -4.250 -6.567 -9.551 1.00 93.44 177 ASP A O 1
ATOM 1465 N N . LEU A 1 178 ? -5.883 -5.022 -9.494 1.00 90.44 178 LEU A N 1
ATOM 1466 C CA . LEU A 1 178 ? -6.473 -5.406 -8.206 1.00 90.44 178 LEU A CA 1
ATOM 1467 C C . LEU A 1 178 ? -7.603 -6.446 -8.324 1.00 90.44 178 LEU A C 1
ATOM 1469 O O . LEU A 1 178 ? -8.149 -6.845 -7.293 1.00 90.44 178 LEU A O 1
ATOM 1473 N N . GLN A 1 179 ? -8.002 -6.825 -9.547 1.00 79.88 179 GLN A N 1
ATOM 1474 C CA . GLN A 1 179 ? -9.076 -7.794 -9.803 1.00 79.88 179 GLN A CA 1
ATOM 1475 C C . GLN A 1 179 ? -8.674 -9.243 -9.519 1.00 79.88 179 GLN A C 1
ATOM 1477 O O . GLN A 1 179 ? -7.533 -9.628 -9.856 1.00 79.88 179 GLN A O 1
#

Radius of gyration: 16.5 Å; chains: 1; bounding box: 43×36×41 Å

Secondary structure (DSSP, 8-state):
-BTTBEEETTEEEEEEE-GGG-BTTBTTSEEE-TTS-EEEPPHHHHHSTT--PPPS-EEEHHHHHTT-SS--SSEEEEE-SB--TTSS-S--EEEEES-EE-TTSPEEP--TT-HHHHHHHHTSHHHHHHHHHH--SSB--HHHHTTS----GGG--HHHHHHHHHHHHHHH--SGGG-